Protein AF-A0A728FFG0-F1 (afdb_monomer_lite)

InterPro domains:
  IPR014884 ParB protein family, C-terminal [PF08775] (4-59)

Foldseek 3Di:
DPDPPDQAWDKDFPDDDPDPQFTWIWTAGNVNPDIDTDGGPDDPVVVVVVVVVVVVVVVVVVD

Sequence (63 aa):
DIKPPSKGWDTRELATFTNKDKYARISKSSSGRKIRFEFNRMNRELIDEIEKFIKSKLSEMNN

Structure (mmCIF, N/CA/C/O backbone):
data_AF-A0A728FFG0-F1
#
_entry.id   AF-A0A728FFG0-F1
#
loop_
_atom_site.group_PDB
_atom_site.id
_atom_site.type_symbol
_atom_site.label_atom_id
_atom_site.label_alt_id
_atom_site.label_comp_id
_atom_site.label_asym_id
_atom_site.label_entity_id
_atom_site.label_seq_id
_atom_site.pdbx_PDB_ins_code
_atom_site.Cartn_x
_atom_site.Cartn_y
_atom_site.Cartn_z
_atom_site.occupancy
_atom_site.B_iso_or_equiv
_atom_site.auth_seq_id
_atom_site.auth_comp_id
_atom_site.auth_asym_id
_atom_site.auth_atom_id
_atom_site.pdbx_PDB_model_num
ATOM 1 N N . ASP A 1 1 ? 30.308 19.377 7.242 1.00 42.25 1 ASP A N 1
ATOM 2 C CA . ASP A 1 1 ? 28.839 19.221 7.210 1.00 42.25 1 ASP A CA 1
ATOM 3 C C . ASP A 1 1 ? 28.414 17.768 7.328 1.00 42.25 1 ASP A C 1
ATOM 5 O O . ASP A 1 1 ? 28.401 17.033 6.348 1.00 42.25 1 ASP A O 1
ATOM 9 N N . ILE A 1 2 ? 28.092 17.328 8.546 1.00 47.62 2 ILE A N 1
ATOM 10 C CA . ILE A 1 2 ? 27.494 16.009 8.773 1.00 47.62 2 ILE A CA 1
ATOM 11 C C . ILE A 1 2 ? 25.993 16.175 8.533 1.00 47.62 2 ILE A C 1
ATOM 13 O O . ILE A 1 2 ? 25.282 16.739 9.362 1.00 47.62 2 ILE A O 1
ATOM 17 N N . LYS A 1 3 ? 25.515 15.732 7.366 1.00 49.41 3 LYS A N 1
ATOM 18 C CA . LYS A 1 3 ? 24.080 15.646 7.071 1.00 49.41 3 LYS A CA 1
ATOM 19 C C . LYS A 1 3 ? 23.459 14.744 8.151 1.00 49.41 3 LYS A C 1
ATOM 21 O O . LYS A 1 3 ? 23.878 13.588 8.240 1.00 49.41 3 LYS A O 1
ATOM 26 N N . PRO A 1 4 ? 22.525 15.225 8.995 1.00 52.66 4 PRO A N 1
ATOM 27 C CA . PRO A 1 4 ? 21.903 14.359 9.988 1.00 52.66 4 PRO A CA 1
ATOM 28 C C . PRO A 1 4 ? 21.258 13.186 9.242 1.00 52.66 4 PRO A C 1
ATOM 30 O O . PRO A 1 4 ? 20.724 13.412 8.147 1.00 52.66 4 PRO A O 1
ATOM 33 N N . PRO A 1 5 ? 21.314 11.947 9.768 1.00 56.19 5 PRO A N 1
ATOM 34 C CA . PRO A 1 5 ? 20.641 10.828 9.129 1.00 56.19 5 PRO A CA 1
ATOM 35 C C . PRO A 1 5 ? 19.193 11.258 8.922 1.00 56.19 5 PRO A C 1
ATOM 37 O O . PRO A 1 5 ? 18.506 11.612 9.886 1.00 56.19 5 PRO A O 1
ATOM 40 N N . SER A 1 6 ? 18.750 11.341 7.660 1.00 55.25 6 SER A N 1
ATOM 41 C CA . SER A 1 6 ? 17.349 11.638 7.367 1.00 55.25 6 SER A CA 1
ATOM 42 C C . SER A 1 6 ? 16.544 10.686 8.232 1.00 55.25 6 SER A C 1
ATOM 44 O O . SER A 1 6 ? 16.841 9.494 8.177 1.00 55.25 6 SER A O 1
ATOM 46 N N . LYS A 1 7 ? 15.618 11.185 9.062 1.00 65.56 7 LYS A N 1
ATOM 47 C CA . LYS A 1 7 ? 14.705 10.357 9.866 1.00 65.56 7 LYS A CA 1
ATOM 48 C C . LYS A 1 7 ? 14.065 9.325 8.928 1.00 65.56 7 LYS A C 1
ATOM 50 O O . LYS A 1 7 ? 13.115 9.646 8.218 1.00 65.56 7 LYS A O 1
ATOM 55 N N . GLY A 1 8 ? 14.692 8.157 8.834 1.00 79.94 8 GLY A N 1
ATOM 56 C CA . GLY A 1 8 ? 14.599 7.300 7.659 1.00 79.94 8 GLY A CA 1
ATOM 57 C C . GLY A 1 8 ? 13.332 6.480 7.716 1.00 79.94 8 GLY A C 1
ATOM 58 O O . GLY A 1 8 ? 12.907 6.071 8.796 1.00 79.94 8 GLY A O 1
ATOM 59 N N . TRP A 1 9 ? 12.709 6.272 6.566 1.00 91.38 9 TRP A N 1
ATOM 60 C CA . TRP A 1 9 ? 11.687 5.248 6.446 1.00 91.38 9 TRP A CA 1
ATOM 61 C C . TRP A 1 9 ? 12.384 3.908 6.222 1.00 91.38 9 TRP A C 1
ATOM 63 O O . TRP A 1 9 ? 13.163 3.778 5.281 1.00 91.38 9 TRP A O 1
ATOM 73 N N . ASP A 1 10 ? 12.104 2.930 7.077 1.00 93.50 10 ASP A N 1
ATOM 74 C CA . ASP A 1 10 ? 12.478 1.538 6.853 1.00 93.50 10 ASP A CA 1
ATOM 75 C C . ASP A 1 10 ? 11.492 0.930 5.851 1.00 93.50 10 ASP A C 1
ATOM 77 O O . ASP A 1 10 ? 10.295 0.832 6.132 1.00 93.50 10 ASP A O 1
ATOM 81 N N . THR A 1 11 ? 11.979 0.616 4.652 1.00 95.44 11 THR A N 1
ATOM 82 C CA . THR A 1 11 ? 11.152 0.216 3.508 1.00 95.44 11 THR A CA 1
ATOM 83 C C . THR A 1 11 ? 11.449 -1.225 3.133 1.00 95.44 11 THR A C 1
ATOM 85 O O . THR A 1 11 ? 12.600 -1.579 2.889 1.00 95.44 11 THR A O 1
ATOM 88 N N . ARG A 1 12 ? 10.402 -2.047 3.035 1.00 95.75 12 ARG A N 1
ATOM 89 C CA . ARG A 1 12 ? 10.493 -3.446 2.614 1.00 95.75 12 ARG A CA 1
ATOM 90 C C . ARG A 1 12 ? 9.513 -3.734 1.487 1.00 95.75 12 ARG A C 1
ATOM 92 O O . ARG A 1 12 ? 8.333 -3.400 1.584 1.00 95.75 12 ARG A O 1
ATOM 99 N N . GLU A 1 13 ? 9.988 -4.420 0.457 1.00 96.50 13 GLU A N 1
ATOM 100 C CA . GLU A 1 13 ? 9.142 -4.899 -0.635 1.00 96.50 13 GLU A CA 1
ATOM 101 C C . GLU A 1 13 ? 8.170 -5.985 -0.138 1.00 96.50 13 GLU A C 1
ATOM 103 O O . GLU A 1 13 ? 8.527 -6.875 0.643 1.00 96.50 13 GLU A O 1
ATOM 108 N N . LEU A 1 14 ? 6.916 -5.891 -0.574 1.00 96.12 14 LEU A N 1
ATOM 109 C CA . LEU A 1 14 ? 5.876 -6.901 -0.356 1.00 96.12 14 LEU A CA 1
ATOM 110 C C . LEU A 1 14 ? 5.900 -7.960 -1.460 1.00 96.12 14 LEU A C 1
ATOM 112 O O . LEU A 1 14 ? 5.546 -9.108 -1.209 1.00 96.12 14 LEU A O 1
ATOM 116 N N . ALA A 1 15 ? 6.326 -7.574 -2.664 1.00 93.88 15 ALA A N 1
ATOM 117 C CA . ALA A 1 15 ? 6.491 -8.458 -3.807 1.00 93.88 15 ALA A CA 1
ATOM 118 C C . ALA A 1 15 ? 7.580 -7.920 -4.742 1.00 93.88 15 ALA A C 1
ATOM 120 O O . ALA A 1 15 ? 7.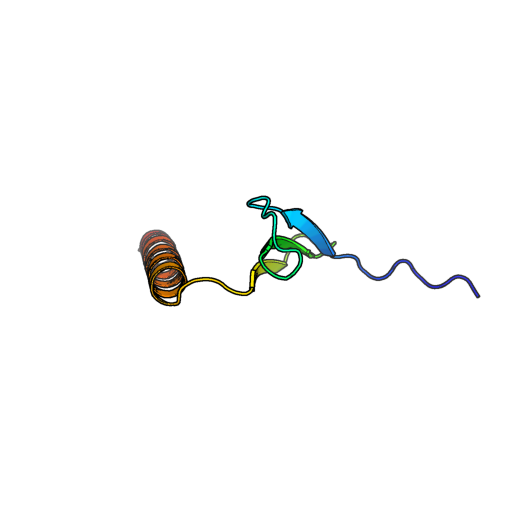770 -6.710 -4.854 1.00 93.88 15 ALA A O 1
ATOM 121 N N . THR A 1 16 ? 8.272 -8.822 -5.434 1.00 93.56 16 THR A N 1
ATOM 122 C CA . THR A 1 16 ? 9.240 -8.473 -6.474 1.00 93.56 16 THR A CA 1
ATOM 123 C C . THR A 1 16 ? 8.583 -8.531 -7.848 1.00 93.56 16 THR A C 1
ATOM 125 O O . THR A 1 16 ? 7.790 -9.423 -8.148 1.00 93.56 16 THR A O 1
ATOM 128 N N . PHE A 1 17 ? 8.923 -7.572 -8.705 1.00 94.31 17 PHE A N 1
ATOM 129 C CA . PHE A 1 17 ? 8.426 -7.500 -10.075 1.00 94.31 17 PHE A CA 1
ATOM 130 C C . PHE A 1 17 ? 9.599 -7.337 -11.036 1.00 94.31 17 PHE A C 1
ATOM 132 O O . PHE A 1 17 ? 10.617 -6.737 -10.701 1.00 94.31 17 PHE A O 1
ATOM 139 N N . THR A 1 18 ? 9.446 -7.849 -12.254 1.00 95.19 18 THR A N 1
ATOM 140 C CA . THR A 1 18 ? 10.439 -7.667 -13.323 1.00 95.19 18 THR A CA 1
ATOM 141 C C . THR A 1 18 ? 10.476 -6.226 -13.830 1.00 95.19 18 THR A C 1
ATOM 143 O O . THR A 1 18 ? 11.531 -5.715 -14.195 1.00 95.19 18 THR A O 1
ATOM 146 N N . ASN A 1 19 ? 9.326 -5.546 -13.841 1.00 95.12 19 ASN A N 1
ATOM 147 C CA . ASN A 1 19 ? 9.235 -4.138 -14.202 1.00 95.12 19 ASN A CA 1
ATOM 148 C C . A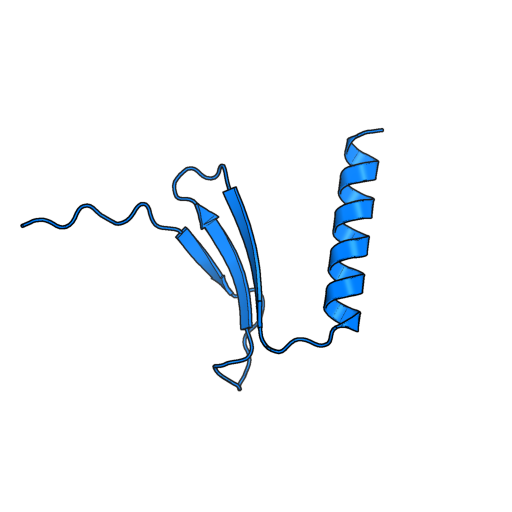SN A 1 19 ? 9.625 -3.263 -13.003 1.00 95.1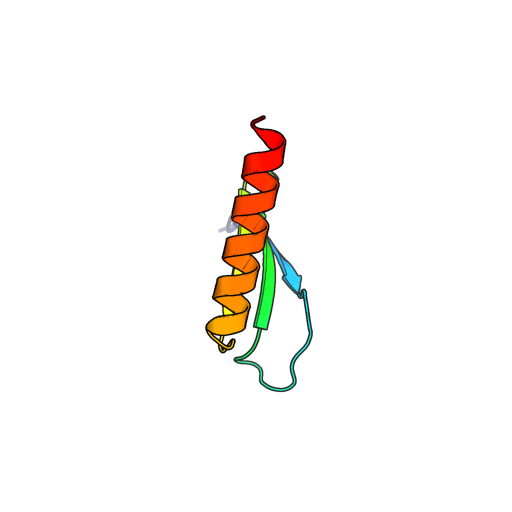2 19 ASN A C 1
ATOM 150 O O . ASN A 1 19 ? 8.887 -3.215 -12.025 1.00 95.12 19 ASN A O 1
ATOM 154 N N . LYS A 1 20 ? 10.731 -2.518 -13.119 1.00 90.81 20 LYS A N 1
ATOM 155 C CA . LYS A 1 20 ? 11.239 -1.609 -12.074 1.00 90.81 20 LYS A CA 1
ATOM 156 C C . LYS A 1 20 ? 10.247 -0.528 -11.624 1.00 90.81 20 LYS A C 1
ATOM 158 O O . LYS A 1 20 ? 10.343 -0.030 -10.510 1.00 90.81 20 LYS A O 1
ATOM 163 N N . ASP A 1 21 ? 9.307 -0.155 -12.490 1.00 93.94 21 ASP A N 1
ATOM 164 C CA . ASP A 1 21 ? 8.292 0.848 -12.180 1.00 93.94 21 ASP A CA 1
ATOM 165 C C . ASP A 1 21 ? 7.049 0.209 -11.539 1.00 93.94 21 ASP A C 1
ATOM 167 O O . ASP A 1 21 ? 6.132 0.924 -11.148 1.00 93.94 21 ASP A O 1
ATOM 171 N N . LYS A 1 22 ? 6.968 -1.122 -11.452 1.00 97.50 22 LYS A N 1
ATOM 172 C CA . LYS A 1 22 ? 5.894 -1.828 -10.751 1.00 97.50 22 LYS A CA 1
ATOM 173 C C . LYS A 1 22 ? 6.415 -2.262 -9.389 1.00 97.50 22 LYS A C 1
ATOM 175 O O . LYS A 1 22 ? 7.350 -3.049 -9.311 1.00 97.50 22 LYS A O 1
ATOM 180 N N . TYR A 1 23 ? 5.804 -1.761 -8.323 1.00 96.75 23 TYR A N 1
ATOM 181 C CA . TYR A 1 23 ? 6.212 -2.102 -6.963 1.00 96.75 23 TYR A CA 1
ATOM 182 C C . TYR A 1 23 ? 5.025 -2.142 -6.008 1.00 96.75 23 TYR A C 1
ATOM 184 O O . TYR A 1 23 ? 4.007 -1.476 -6.215 1.00 96.75 23 TYR A O 1
ATOM 192 N N . ALA A 1 24 ? 5.187 -2.933 -4.952 1.00 97.31 24 ALA A N 1
ATOM 193 C CA . ALA A 1 24 ? 4.316 -2.982 -3.791 1.00 97.31 24 ALA A CA 1
ATOM 194 C C . ALA A 1 24 ? 5.222 -3.083 -2.567 1.00 97.31 24 ALA A C 1
ATOM 196 O O . ALA A 1 24 ? 5.935 -4.074 -2.421 1.00 97.31 24 ALA A O 1
ATOM 197 N N . ARG A 1 25 ? 5.202 -2.081 -1.691 1.00 97.25 25 ARG A N 1
ATOM 198 C CA . ARG A 1 25 ? 6.115 -1.999 -0.543 1.00 97.25 25 ARG A CA 1
ATOM 199 C C . ARG A 1 25 ? 5.433 -1.435 0.691 1.00 97.25 25 ARG A C 1
ATOM 201 O O . ARG A 1 25 ? 4.411 -0.753 0.603 1.00 97.25 25 ARG A O 1
ATOM 208 N N . ILE A 1 26 ? 6.022 -1.726 1.843 1.00 97.06 26 ILE A N 1
ATOM 209 C CA . ILE A 1 26 ? 5.634 -1.167 3.132 1.00 97.06 26 ILE A CA 1
ATOM 210 C C . ILE A 1 26 ? 6.783 -0.329 3.685 1.00 97.06 26 ILE A C 1
ATOM 212 O O . ILE A 1 26 ? 7.921 -0.791 3.749 1.00 97.06 26 ILE A O 1
ATOM 216 N N . SER A 1 27 ? 6.464 0.885 4.118 1.00 96.75 27 SER A N 1
ATOM 217 C CA . SER A 1 27 ? 7.420 1.834 4.685 1.00 96.75 27 SER A CA 1
ATOM 218 C C . SER A 1 27 ? 7.019 2.156 6.123 1.00 96.75 27 SER A C 1
ATOM 220 O O . SER A 1 27 ? 5.882 2.562 6.383 1.00 96.75 27 SER A O 1
ATOM 222 N N . LYS A 1 28 ? 7.945 2.013 7.073 1.00 95.81 28 LYS A N 1
ATOM 223 C CA . LYS A 1 28 ? 7.758 2.377 8.484 1.00 95.81 28 LYS A CA 1
ATOM 224 C C . LYS A 1 28 ? 8.630 3.570 8.836 1.00 95.81 28 LYS A C 1
ATOM 226 O O . LYS A 1 28 ? 9.822 3.574 8.560 1.00 95.81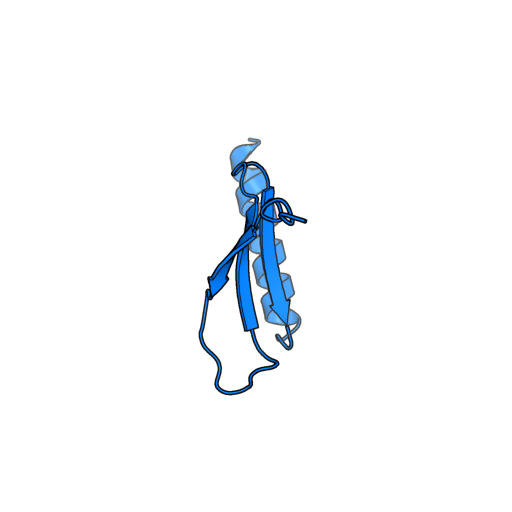 28 LYS A O 1
ATOM 231 N N . SER A 1 29 ? 8.053 4.598 9.451 1.00 93.44 29 SER A N 1
ATOM 232 C CA . SER A 1 29 ? 8.849 5.739 9.920 1.00 93.44 29 SER A CA 1
ATOM 233 C C . SER A 1 29 ? 9.830 5.287 10.998 1.00 93.44 29 SER A C 1
ATOM 235 O O . SER A 1 29 ? 9.491 4.388 11.764 1.00 93.44 29 SER A O 1
ATOM 237 N N . SER A 1 30 ? 10.956 5.979 11.160 1.00 88.44 30 SER A N 1
ATOM 238 C CA . SER A 1 30 ? 11.941 5.676 12.209 1.00 88.44 30 SER A CA 1
ATOM 239 C C . SER A 1 30 ? 11.375 5.604 13.636 1.00 88.44 30 SER A C 1
ATOM 241 O O . SER A 1 30 ? 11.931 4.909 14.476 1.00 88.44 30 SER A O 1
ATOM 243 N N . SER A 1 31 ? 10.264 6.290 13.928 1.00 86.25 31 SER A N 1
ATOM 244 C CA . SER A 1 31 ? 9.584 6.218 15.232 1.00 86.25 31 SER A CA 1
ATOM 245 C C . SER A 1 31 ? 8.594 5.055 15.368 1.00 86.25 31 SER A C 1
ATOM 247 O O . SER A 1 31 ? 7.941 4.936 16.399 1.00 86.25 31 SER A O 1
ATOM 249 N N . GLY A 1 32 ? 8.384 4.263 14.314 1.00 85.69 32 GLY A N 1
ATOM 250 C CA . GLY A 1 32 ? 7.371 3.205 14.233 1.00 85.69 32 GLY A CA 1
ATOM 251 C C . GLY A 1 32 ? 5.916 3.692 14.197 1.00 85.69 32 GLY A C 1
ATOM 252 O O . GLY A 1 32 ? 5.021 2.910 13.898 1.00 85.69 32 GLY A O 1
ATOM 253 N N . ARG A 1 33 ? 5.660 4.983 14.450 1.00 91.12 33 ARG A N 1
ATOM 254 C CA . ARG A 1 33 ? 4.301 5.537 14.596 1.00 91.12 33 ARG A CA 1
ATOM 255 C C . ARG A 1 33 ? 3.539 5.680 13.284 1.00 91.12 33 ARG A C 1
ATOM 257 O O . ARG A 1 33 ? 2.326 5.848 13.308 1.00 91.12 33 ARG A O 1
ATOM 264 N N . LYS A 1 34 ? 4.235 5.690 12.146 1.00 94.00 34 LYS A N 1
ATOM 265 C CA . LYS A 1 34 ? 3.613 5.794 10.825 1.00 94.00 34 LYS A CA 1
ATOM 266 C C . LYS A 1 34 ? 3.996 4.598 9.968 1.00 94.00 34 LYS A C 1
ATOM 268 O O . LYS A 1 34 ? 5.174 4.256 9.867 1.00 94.00 34 LYS A O 1
ATOM 273 N N . ILE A 1 35 ? 2.986 4.026 9.322 1.00 94.81 35 ILE A N 1
ATOM 274 C CA . ILE A 1 35 ? 3.095 2.942 8.348 1.00 94.81 35 ILE A CA 1
ATOM 275 C C . ILE A 1 35 ? 2.483 3.445 7.039 1.00 94.81 35 ILE A C 1
ATOM 277 O O . ILE A 1 35 ? 1.455 4.121 7.059 1.00 94.81 35 ILE A O 1
ATOM 281 N N . ARG A 1 36 ? 3.122 3.143 5.910 1.00 95.81 36 ARG A N 1
ATOM 282 C CA . ARG A 1 36 ? 2.599 3.404 4.566 1.00 95.81 36 ARG A CA 1
ATOM 283 C C . ARG A 1 36 ? 2.643 2.128 3.745 1.00 95.81 36 ARG A C 1
ATOM 285 O O . ARG A 1 36 ? 3.659 1.441 3.753 1.00 95.81 36 ARG A O 1
ATOM 292 N N . PHE A 1 37 ? 1.563 1.865 3.025 1.00 96.00 37 PHE A N 1
ATOM 293 C CA . PHE A 1 37 ? 1.553 0.930 1.910 1.00 96.00 37 PHE A CA 1
ATOM 294 C C . PHE A 1 37 ? 1.671 1.744 0.626 1.00 96.00 37 PHE A C 1
ATOM 296 O O . PHE A 1 37 ? 0.928 2.706 0.435 1.00 96.00 37 PHE A O 1
ATOM 303 N N . GLU A 1 38 ? 2.630 1.396 -0.221 1.00 95.88 38 GLU A N 1
ATOM 304 C CA . GLU A 1 38 ? 2.896 2.097 -1.474 1.00 95.88 38 GLU A CA 1
ATOM 305 C C . GLU A 1 38 ? 2.794 1.106 -2.633 1.00 95.88 38 GLU A C 1
ATOM 307 O O . GLU A 1 38 ? 3.469 0.074 -2.639 1.00 95.88 38 GLU A O 1
ATOM 312 N N . PHE A 1 39 ? 1.959 1.440 -3.616 1.00 96.19 39 PHE A N 1
ATOM 313 C CA . PHE A 1 39 ? 1.702 0.633 -4.803 1.00 96.19 39 PHE A CA 1
ATOM 314 C C . PHE A 1 39 ? 1.908 1.489 -6.050 1.00 96.19 39 PHE A C 1
ATOM 316 O O . PHE A 1 39 ? 1.430 2.621 -6.104 1.00 96.19 39 PHE A O 1
ATOM 323 N N . ASN A 1 40 ? 2.573 0.948 -7.068 1.00 96.94 40 ASN A N 1
ATOM 324 C CA . ASN A 1 40 ? 2.704 1.610 -8.363 1.00 96.94 40 ASN A CA 1
ATOM 325 C C . ASN A 1 40 ? 2.438 0.642 -9.509 1.00 96.94 40 ASN A C 1
ATOM 327 O O . ASN A 1 40 ? 2.879 -0.508 -9.473 1.00 96.94 40 ASN A O 1
ATOM 331 N N . ARG A 1 41 ? 1.724 1.130 -10.532 1.00 95.75 41 ARG A N 1
ATOM 332 C CA . ARG A 1 41 ? 1.284 0.350 -11.704 1.00 95.75 41 ARG A CA 1
ATOM 333 C C . ARG A 1 41 ? 0.575 -0.961 -11.321 1.00 95.75 41 ARG A C 1
ATOM 335 O O . ARG A 1 41 ? 0.893 -2.036 -11.834 1.00 95.75 41 ARG A O 1
ATOM 342 N N . MET A 1 42 ? -0.391 -0.848 -10.410 1.00 94.75 42 MET A N 1
ATOM 343 C CA . MET A 1 42 ? -1.295 -1.933 -10.015 1.00 94.75 42 MET A CA 1
ATOM 344 C C . MET A 1 42 ? -2.671 -1.764 -10.661 1.00 94.75 42 MET A C 1
ATOM 346 O O . MET A 1 42 ? -3.076 -0.644 -10.966 1.00 94.75 42 MET A O 1
ATOM 350 N N . ASN A 1 43 ? -3.380 -2.880 -10.866 1.00 94.75 43 ASN A N 1
ATOM 351 C CA . ASN A 1 43 ? -4.780 -2.848 -11.295 1.00 94.75 43 ASN A CA 1
ATOM 352 C C . ASN A 1 43 ? -5.618 -2.144 -10.214 1.00 94.75 43 ASN A C 1
ATOM 354 O O . ASN A 1 43 ? -5.433 -2.402 -9.026 1.00 94.75 43 ASN A O 1
ATOM 358 N N . ARG A 1 44 ? -6.538 -1.277 -10.639 1.00 94.94 44 ARG A N 1
ATOM 359 C CA . ARG A 1 44 ? -7.488 -0.580 -9.775 1.00 94.94 44 ARG A CA 1
ATOM 360 C C . ARG A 1 44 ? -8.326 -1.541 -8.931 1.00 94.94 44 ARG A C 1
ATOM 362 O O . ARG A 1 44 ? -8.465 -1.293 -7.743 1.00 94.94 44 ARG A O 1
ATOM 369 N N . GLU A 1 45 ? -8.797 -2.646 -9.505 1.00 96.88 45 GLU A N 1
ATOM 370 C CA . GLU A 1 45 ? -9.624 -3.633 -8.787 1.00 96.88 45 GLU A CA 1
ATOM 371 C C . GLU A 1 45 ? -8.891 -4.206 -7.566 1.00 96.88 45 GLU A C 1
ATOM 373 O O . GLU A 1 45 ? -9.450 -4.281 -6.477 1.00 96.88 45 GLU A O 1
ATOM 378 N N . LEU A 1 46 ? -7.595 -4.506 -7.715 1.00 94.94 46 LEU A N 1
ATOM 379 C CA . LEU A 1 46 ? -6.751 -4.957 -6.607 1.00 94.94 46 LEU A CA 1
ATOM 380 C C . LEU A 1 46 ? -6.639 -3.890 -5.507 1.00 94.94 46 LEU A C 1
ATOM 382 O O . LEU A 1 46 ? -6.656 -4.218 -4.323 1.00 94.94 46 LEU A O 1
ATOM 386 N N . ILE A 1 47 ? -6.502 -2.614 -5.879 1.00 96.00 47 ILE A N 1
ATOM 387 C CA . ILE A 1 47 ? -6.427 -1.519 -4.902 1.00 96.00 47 ILE A CA 1
ATOM 388 C C . ILE A 1 47 ? -7.765 -1.358 -4.170 1.00 96.00 47 ILE A C 1
ATOM 390 O O . ILE A 1 47 ? -7.764 -1.231 -2.946 1.00 96.00 47 ILE A O 1
ATOM 394 N N . ASP A 1 48 ? -8.888 -1.452 -4.883 1.00 97.62 48 ASP A N 1
ATOM 395 C CA . ASP A 1 48 ? -10.232 -1.378 -4.301 1.00 97.62 48 ASP A CA 1
ATOM 396 C C . ASP A 1 48 ? -10.476 -2.527 -3.298 1.00 97.62 48 ASP A C 1
ATOM 398 O O . ASP A 1 48 ? -11.022 -2.312 -2.210 1.00 97.62 48 ASP A O 1
ATOM 402 N N . GLU A 1 49 ? -10.014 -3.742 -3.609 1.00 97.38 49 GLU A N 1
ATOM 403 C CA . GLU A 1 49 ? -10.063 -4.891 -2.696 1.00 97.38 49 GLU A CA 1
ATOM 404 C C . GLU A 1 49 ? -9.218 -4.674 -1.434 1.00 97.38 49 GLU A C 1
ATOM 406 O O . GLU A 1 49 ? -9.696 -4.918 -0.320 1.00 97.38 49 GLU A O 1
ATOM 411 N N . ILE A 1 50 ? -7.988 -4.170 -1.585 1.00 96.25 50 ILE A N 1
ATOM 412 C CA . ILE A 1 50 ? -7.103 -3.847 -0.455 1.00 96.25 50 ILE A CA 1
ATOM 413 C C . ILE A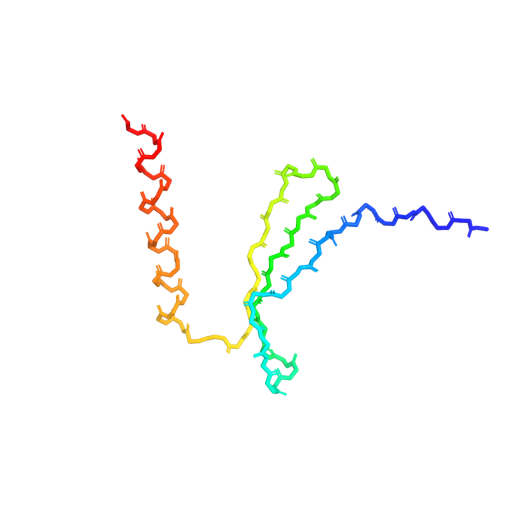 1 50 ? -7.753 -2.784 0.438 1.00 96.25 50 ILE A C 1
ATOM 415 O O . ILE A 1 50 ? -7.768 -2.930 1.662 1.00 96.25 50 ILE A O 1
ATOM 419 N N . GLU A 1 51 ? -8.334 -1.736 -0.149 1.00 96.94 51 GLU A N 1
ATOM 420 C CA . GLU A 1 51 ? -9.045 -0.707 0.608 1.00 96.94 51 GLU A CA 1
ATOM 421 C C . GLU A 1 51 ? -10.232 -1.276 1.384 1.00 96.94 51 GLU A C 1
ATOM 423 O O . GLU A 1 51 ? -10.403 -0.970 2.568 1.00 96.94 51 GLU A O 1
ATOM 428 N N . LYS A 1 52 ? -11.057 -2.099 0.727 1.00 97.75 52 LYS A N 1
ATOM 429 C CA . LYS A 1 52 ? -12.220 -2.730 1.354 1.00 97.75 52 LYS A CA 1
ATOM 430 C C . LYS A 1 52 ? -11.796 -3.620 2.519 1.00 97.75 52 LYS A C 1
ATOM 432 O O . LYS A 1 52 ? -12.407 -3.555 3.585 1.00 97.75 52 LYS A O 1
ATOM 437 N N . PHE A 1 53 ? -10.730 -4.399 2.344 1.00 97.00 53 PHE A N 1
ATOM 438 C CA . PHE A 1 53 ? -10.171 -5.241 3.396 1.00 97.00 53 PHE A CA 1
ATOM 439 C C . PHE A 1 53 ? -9.693 -4.418 4.601 1.00 97.00 53 PHE A C 1
ATOM 441 O O . PHE A 1 53 ? -10.072 -4.720 5.733 1.00 97.00 53 PHE A O 1
ATOM 448 N N . ILE A 1 54 ? -8.923 -3.347 4.372 1.00 95.50 54 ILE A N 1
ATOM 449 C CA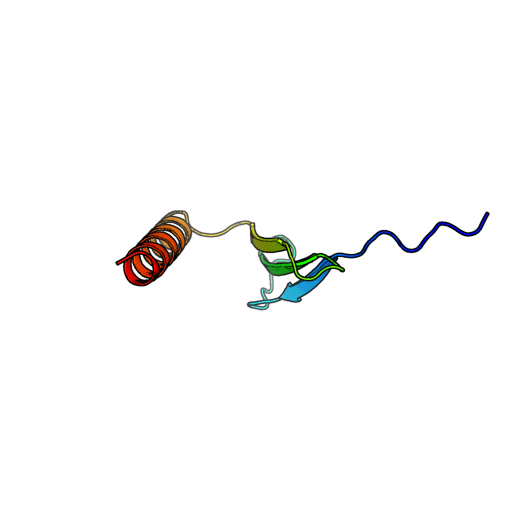 . ILE A 1 54 ? -8.440 -2.462 5.445 1.00 95.50 54 ILE A CA 1
ATOM 450 C C . ILE A 1 54 ? -9.620 -1.834 6.196 1.00 95.50 54 ILE A C 1
ATOM 452 O O . ILE A 1 54 ? -9.649 -1.869 7.426 1.00 95.50 54 ILE A O 1
ATOM 456 N N . LYS A 1 55 ? -10.617 -1.305 5.473 1.00 96.62 55 LYS A N 1
ATOM 457 C CA . LYS A 1 55 ? -11.830 -0.715 6.067 1.00 96.62 55 LYS A CA 1
ATOM 458 C C . LYS A 1 55 ? -12.585 -1.734 6.926 1.00 96.62 55 LYS A C 1
ATOM 460 O O . LYS A 1 55 ? -12.935 -1.418 8.060 1.00 96.62 55 LYS A O 1
ATOM 465 N N . SER A 1 56 ? -12.768 -2.958 6.425 1.00 97.25 56 SER A N 1
ATOM 466 C CA . SER A 1 56 ? -13.412 -4.048 7.170 1.00 97.25 56 SER A CA 1
ATOM 467 C C . SER A 1 56 ? -12.664 -4.355 8.466 1.00 97.25 56 SER A C 1
ATOM 469 O O . SER A 1 56 ? -13.258 -4.317 9.541 1.00 97.25 56 SER A O 1
ATOM 471 N N . LYS A 1 57 ? -11.346 -4.578 8.394 1.00 96.31 57 LYS A N 1
ATOM 472 C CA . LYS A 1 57 ? -10.539 -4.932 9.570 1.00 96.31 57 LYS A CA 1
ATOM 473 C C . LYS A 1 57 ? -10.505 -3.832 10.624 1.00 96.31 57 LYS A C 1
ATOM 475 O O . LYS A 1 57 ? -10.576 -4.129 11.809 1.00 96.31 57 LYS A O 1
ATOM 480 N N . LEU A 1 58 ? -10.448 -2.569 10.209 1.00 94.81 58 LEU A N 1
ATOM 481 C CA . LEU A 1 58 ? -10.507 -1.448 11.147 1.00 94.81 58 LEU A CA 1
ATOM 482 C C . LEU A 1 58 ? -11.892 -1.295 11.781 1.00 94.81 58 LEU A C 1
ATOM 484 O O . LEU A 1 58 ? -11.978 -0.922 12.946 1.00 94.81 58 LEU A O 1
ATOM 488 N N . SER A 1 59 ? -12.970 -1.599 11.051 1.00 95.25 59 SER A N 1
ATOM 489 C CA . SER A 1 59 ? -14.318 -1.591 11.628 1.00 95.25 59 SER A CA 1
ATOM 490 C C . SER A 1 59 ? -14.517 -2.694 12.671 1.00 95.25 59 SER A C 1
ATOM 492 O O . SER A 1 59 ? -15.120 -2.432 13.704 1.00 95.25 59 SER A O 1
ATOM 494 N N . GLU A 1 60 ? -13.946 -3.885 12.454 1.00 94.00 60 GLU A N 1
ATOM 495 C CA . GLU A 1 60 ? -13.967 -4.994 13.422 1.00 94.00 60 GLU A CA 1
ATOM 496 C C . GLU A 1 60 ? -13.255 -4.638 14.736 1.00 94.00 60 GLU A C 1
ATOM 498 O O . GLU A 1 60 ? -13.667 -5.103 15.786 1.00 94.00 60 GLU A O 1
ATOM 503 N N . MET A 1 61 ? -12.202 -3.815 14.695 1.00 89.12 61 MET A N 1
ATOM 504 C CA . MET A 1 61 ? -11.460 -3.400 15.896 1.00 89.12 61 MET A CA 1
ATOM 505 C C . MET A 1 61 ? -12.168 -2.324 16.727 1.00 89.12 61 MET A C 1
ATOM 507 O O . MET A 1 61 ? -11.796 -2.106 17.878 1.00 89.12 61 MET A O 1
ATOM 511 N N . ASN A 1 62 ? -13.117 -1.606 16.125 1.00 77.75 62 ASN A N 1
ATOM 512 C CA . ASN A 1 62 ? -13.829 -0.500 16.765 1.00 77.75 62 ASN A CA 1
ATOM 513 C C . ASN A 1 62 ? -15.195 -0.918 17.340 1.00 77.75 62 ASN A C 1
ATOM 515 O O . ASN A 1 62 ? -15.869 -0.072 17.927 1.00 77.75 62 ASN A O 1
ATOM 519 N N . ASN A 1 63 ? -15.596 -2.178 17.150 1.00 55.41 63 ASN A N 1
ATOM 520 C CA . ASN A 1 63 ? -16.810 -2.790 17.699 1.00 55.41 63 ASN A CA 1
ATOM 521 C C . ASN A 1 63 ? -16.453 -3.748 18.838 1.00 55.41 63 ASN A C 1
ATOM 523 O O . ASN A 1 63 ? -17.288 -3.877 19.758 1.00 55.41 63 ASN A O 1
#

pLDDT: mean 89.05, std 14.42, range [42.25, 97.75]

Organism: NCBI:txid440524

Radius of gyration: 15.37 Å; chains: 1; bounding box: 46×28×32 Å

Secondary structure (DSSP, 8-state):
--PPPP--EEEEEEE--SSTT-EEEEEEETTSS-EEEEEES--HHHHHHHHHHHHHHHHHHT-